Protein AF-A0A2A1KAS0-F1 (afdb_monomer_lite)

pLDDT: mean 94.67, std 5.0, range [78.12, 98.44]

Secondary structure (DSSP, 8-state):
------PPPP------TT--------SS-SS---S-SSTT---S----S----S------BTTB----------

Sequence (74 aa):
MVPVEIELLPSGTLFKKGESLAVVVKGNEIIKGNSTPLPNMKTRYEHEDTVNRGNHLVYTGGGYDSHLIIPVIE

Structure (mmCIF, N/CA/C/O backbone):
data_AF-A0A2A1KAS0-F1
#
_entry.id   AF-A0A2A1KAS0-F1
#
loop_
_atom_site.group_PDB
_atom_site.id
_atom_site.type_symbol
_atom_site.label_atom_id
_atom_site.label_alt_id
_atom_site.label_comp_id
_atom_site.label_asym_id
_atom_site.label_entity_id
_atom_site.label_seq_id
_atom_site.pdbx_PDB_ins_code
_atom_site.Cartn_x
_atom_site.Cartn_y
_atom_site.Cartn_z
_atom_site.occupancy
_atom_site.B_iso_or_equiv
_atom_site.auth_seq_id
_atom_site.auth_comp_id
_atom_site.auth_asym_id
_atom_site.auth_atom_id
_atom_site.pdbx_PDB_model_num
ATOM 1 N N . MET A 1 1 ? -0.348 -14.105 -14.442 1.00 88.44 1 MET A N 1
ATOM 2 C CA . MET A 1 1 ? -0.462 -13.295 -13.211 1.00 88.44 1 MET A CA 1
ATOM 3 C C . MET A 1 1 ? -0.039 -14.179 -12.051 1.00 88.44 1 MET A C 1
ATOM 5 O O . MET A 1 1 ? -0.261 -15.380 -12.139 1.00 88.44 1 MET A O 1
ATOM 9 N N . VAL A 1 2 ? 0.647 -13.618 -11.057 1.00 97.00 2 VAL A N 1
ATOM 10 C CA . VAL A 1 2 ? 1.188 -14.357 -9.909 1.00 97.00 2 VAL A CA 1
ATOM 11 C C . VAL A 1 2 ? 0.662 -13.680 -8.640 1.00 97.00 2 VAL A C 1
ATOM 13 O O . VAL A 1 2 ? 0.820 -12.460 -8.545 1.00 97.00 2 VAL A O 1
ATOM 16 N N . PRO A 1 3 ? 0.025 -14.412 -7.707 1.00 97.12 3 PRO A N 1
ATOM 17 C CA . PRO A 1 3 ? -0.361 -13.854 -6.418 1.00 97.12 3 PRO A CA 1
ATOM 18 C C . PRO A 1 3 ? 0.890 -13.604 -5.574 1.00 97.12 3 PRO A C 1
ATOM 20 O O . PRO A 1 3 ? 1.832 -14.397 -5.595 1.00 97.12 3 PRO A O 1
ATOM 23 N N . VAL A 1 4 ? 0.903 -12.491 -4.848 1.00 98.06 4 VAL A N 1
ATOM 24 C CA . VAL A 1 4 ? 2.004 -12.119 -3.957 1.00 98.06 4 VAL A CA 1
ATOM 25 C C . VAL A 1 4 ? 1.442 -11.558 -2.663 1.00 98.06 4 VAL A C 1
ATOM 27 O O . VAL A 1 4 ? 0.405 -10.899 -2.666 1.00 98.06 4 VAL A O 1
ATOM 30 N N . GLU A 1 5 ? 2.170 -11.778 -1.578 1.00 98.31 5 GLU A N 1
ATOM 31 C CA . GLU A 1 5 ? 1.915 -11.161 -0.282 1.00 98.31 5 GLU A CA 1
ATOM 32 C C . GLU A 1 5 ? 3.082 -10.224 0.037 1.00 98.31 5 GLU A C 1
ATOM 34 O O . GLU A 1 5 ? 4.246 -10.576 -0.163 1.00 98.31 5 GLU A O 1
ATOM 39 N N . ILE A 1 6 ? 2.770 -9.005 0.480 1.00 98.12 6 ILE A N 1
ATOM 40 C CA . ILE A 1 6 ? 3.762 -7.988 0.836 1.00 98.12 6 ILE A CA 1
ATOM 41 C C . ILE A 1 6 ? 3.566 -7.658 2.308 1.00 98.12 6 ILE A C 1
ATOM 43 O O . ILE A 1 6 ? 2.503 -7.184 2.706 1.00 98.12 6 ILE A O 1
ATOM 47 N N . GLU A 1 7 ? 4.602 -7.886 3.106 1.00 98.19 7 GLU A N 1
ATOM 48 C CA . GLU A 1 7 ? 4.597 -7.504 4.511 1.00 98.19 7 GLU A CA 1
ATOM 49 C C . GLU A 1 7 ? 4.607 -5.974 4.646 1.00 98.19 7 GLU A C 1
ATOM 51 O O . GLU A 1 7 ? 5.469 -5.282 4.098 1.00 98.19 7 GLU A O 1
ATOM 56 N N . LEU A 1 8 ? 3.657 -5.446 5.417 1.00 97.62 8 LEU A N 1
ATOM 57 C CA . LEU A 1 8 ? 3.742 -4.098 5.963 1.00 97.62 8 LEU A CA 1
ATOM 58 C C . LEU A 1 8 ? 4.300 -4.198 7.377 1.00 97.62 8 LEU A C 1
ATOM 60 O O . LEU A 1 8 ? 3.751 -4.917 8.210 1.00 97.62 8 LEU A O 1
ATOM 64 N N . LEU A 1 9 ? 5.378 -3.458 7.649 1.00 98.00 9 LEU A N 1
ATOM 65 C CA . LEU A 1 9 ? 5.975 -3.440 8.980 1.00 98.00 9 LEU A CA 1
ATOM 66 C C . LEU A 1 9 ? 4.943 -3.001 10.039 1.00 98.00 9 LEU A C 1
ATOM 68 O O . LEU A 1 9 ? 4.090 -2.153 9.745 1.00 98.00 9 LEU A O 1
ATOM 72 N N . PRO A 1 10 ? 5.034 -3.523 11.277 1.00 97.81 10 PRO A N 1
ATOM 73 C CA . PRO A 1 10 ? 4.091 -3.194 12.338 1.00 97.81 10 PRO A CA 1
ATOM 74 C C . PRO A 1 10 ? 3.969 -1.686 12.568 1.00 97.81 10 PRO A C 1
ATOM 76 O O . PRO A 1 10 ? 4.966 -0.975 12.709 1.00 97.81 10 PRO A O 1
ATOM 79 N N . SER A 1 11 ? 2.733 -1.197 12.641 1.00 97.12 11 SER A N 1
ATOM 80 C CA . SER A 1 11 ? 2.436 0.201 12.949 1.00 97.12 11 SER A CA 1
ATOM 81 C C . SER A 1 11 ? 1.140 0.327 13.747 1.00 97.12 11 SER A C 1
ATOM 83 O O . SER A 1 11 ? 0.247 -0.511 13.644 1.00 97.12 11 SER A O 1
ATOM 85 N N . GLY A 1 12 ? 1.055 1.376 14.568 1.00 97.00 12 GLY A N 1
ATOM 86 C CA . GLY A 1 12 ? -0.164 1.786 15.260 1.00 97.00 12 GLY A CA 1
ATOM 87 C C . GLY A 1 12 ? -0.604 3.145 14.735 1.00 97.00 12 GLY A C 1
ATOM 88 O O . GLY A 1 12 ? 0.195 4.080 14.680 1.00 97.00 12 GLY A O 1
ATOM 89 N N . THR A 1 13 ? -1.851 3.270 14.292 1.00 97.06 13 THR A N 1
ATOM 90 C CA . THR A 1 13 ? -2.372 4.524 13.731 1.00 97.06 13 THR A CA 1
ATOM 91 C C . THR A 1 13 ? -3.863 4.638 14.016 1.00 97.06 13 THR A C 1
ATOM 93 O O . THR A 1 13 ? -4.627 3.727 13.714 1.00 97.06 13 THR A O 1
ATOM 96 N N . LEU A 1 14 ? -4.278 5.768 14.591 1.00 97.19 14 LEU A N 1
ATOM 97 C CA . LEU A 1 14 ? -5.684 6.133 14.737 1.00 97.19 14 LEU A CA 1
ATOM 98 C C . LEU A 1 14 ? -6.109 6.950 13.517 1.00 97.19 14 LEU A C 1
ATOM 100 O O . LEU A 1 14 ? -5.504 7.984 13.248 1.00 97.19 14 LEU A O 1
ATOM 104 N N . PHE A 1 15 ? -7.181 6.528 12.849 1.00 96.94 15 PHE A N 1
ATOM 105 C CA . PHE A 1 15 ? -7.851 7.317 11.817 1.00 96.94 15 PHE A CA 1
ATOM 106 C C . PHE A 1 15 ? -9.108 7.948 12.411 1.00 96.94 15 PHE A C 1
ATOM 108 O O . PHE A 1 15 ? -10.039 7.256 12.831 1.00 96.94 15 PHE A O 1
ATOM 115 N N . LYS A 1 16 ? -9.133 9.275 12.479 1.00 97.88 16 LYS A N 1
ATOM 116 C CA . LYS A 1 16 ? -10.276 10.041 12.973 1.00 97.88 16 LYS A CA 1
ATOM 117 C C . LYS A 1 16 ? -11.373 10.116 11.918 1.00 97.88 16 LYS A C 1
ATOM 119 O O . LYS A 1 16 ? -11.179 9.861 10.731 1.00 97.88 16 LYS A O 1
ATOM 124 N N . LYS A 1 17 ? -12.556 10.546 12.356 1.00 97.69 17 LYS A N 1
ATOM 125 C CA . LYS A 1 17 ? -13.678 10.826 11.459 1.00 97.69 17 LYS A CA 1
ATOM 126 C C . LYS A 1 17 ? -13.253 11.811 10.362 1.00 97.69 17 LYS A C 1
ATOM 128 O O . LYS A 1 17 ? -12.833 12.924 10.664 1.00 97.69 17 LYS A O 1
ATOM 133 N N . GLY A 1 18 ? -13.433 11.404 9.107 1.00 98.12 18 GLY A N 1
ATOM 134 C CA . GLY A 1 18 ? -13.085 12.196 7.925 1.00 98.12 18 GLY A CA 1
ATOM 135 C C . GLY A 1 18 ? -11.660 11.980 7.412 1.00 98.12 18 GLY A C 1
ATOM 136 O O . GLY A 1 18 ? -11.346 12.458 6.326 1.00 98.12 18 GLY A O 1
ATOM 137 N N . GLU A 1 19 ? -10.815 11.246 8.138 1.00 98.44 19 GLU A N 1
ATOM 138 C CA . GLU A 1 19 ? -9.510 10.818 7.634 1.00 98.44 19 GLU A CA 1
ATOM 139 C C . GLU A 1 19 ? -9.652 9.573 6.749 1.00 98.44 19 GLU A C 1
ATOM 141 O O . GLU A 1 19 ? -10.697 8.922 6.697 1.00 98.44 19 GLU A O 1
ATOM 146 N N . SER A 1 20 ? -8.605 9.261 5.990 1.00 97.69 20 SER A N 1
ATOM 147 C CA . SER A 1 20 ? -8.603 8.143 5.048 1.00 97.69 20 SER A CA 1
ATOM 148 C C . SER A 1 20 ? -7.272 7.413 5.075 1.00 97.69 20 SER A C 1
ATOM 150 O O . SER A 1 20 ? -6.219 8.018 5.268 1.00 97.69 20 SER A O 1
ATOM 152 N N . LEU A 1 21 ? -7.339 6.107 4.832 1.00 97.44 21 LEU A N 1
ATOM 153 C CA . LEU A 1 21 ? -6.182 5.262 4.583 1.00 97.44 21 LEU A CA 1
ATOM 154 C C . LEU A 1 21 ? -5.991 5.121 3.070 1.00 97.44 21 LEU A C 1
ATOM 156 O O . LEU A 1 21 ? -6.947 4.862 2.341 1.00 97.44 21 LEU A O 1
ATOM 160 N N . ALA A 1 22 ? -4.751 5.270 2.606 1.00 97.62 22 ALA A N 1
ATOM 161 C CA . ALA A 1 22 ? -4.381 5.085 1.209 1.00 97.62 22 ALA A CA 1
ATOM 162 C C . ALA A 1 22 ? -3.262 4.047 1.086 1.00 97.62 22 ALA A C 1
ATOM 164 O O . ALA A 1 22 ? -2.248 4.133 1.777 1.00 97.62 22 ALA A O 1
ATOM 165 N N . VAL A 1 23 ? -3.436 3.091 0.173 1.00 97.75 23 VAL A N 1
ATOM 166 C CA . VAL A 1 23 ? -2.404 2.113 -0.192 1.00 97.75 23 VAL A CA 1
ATOM 167 C C . VAL A 1 23 ? -1.704 2.590 -1.455 1.00 97.75 23 VAL A C 1
ATOM 169 O O . VAL A 1 23 ? -2.356 2.891 -2.453 1.00 97.75 23 VAL A O 1
ATOM 172 N N . VAL A 1 24 ? -0.372 2.649 -1.420 1.00 98.25 24 VAL A N 1
ATOM 173 C CA . VAL A 1 24 ? 0.453 3.049 -2.565 1.00 98.25 24 VAL A CA 1
ATOM 174 C C . VAL A 1 24 ? 1.359 1.889 -2.953 1.00 98.25 24 VAL A C 1
ATOM 176 O O . VAL A 1 24 ? 2.200 1.469 -2.165 1.00 98.25 24 VAL A O 1
ATOM 179 N N . VAL A 1 25 ? 1.215 1.403 -4.187 1.00 97.81 25 VAL A N 1
ATOM 180 C CA . VAL A 1 25 ? 2.089 0.380 -4.780 1.00 97.81 25 VAL A CA 1
ATOM 181 C C . VAL A 1 25 ? 2.968 1.048 -5.830 1.00 97.81 25 VAL A C 1
ATOM 183 O O . VAL A 1 25 ? 2.465 1.744 -6.714 1.00 97.81 25 VAL A O 1
ATOM 186 N N . LYS A 1 26 ? 4.289 0.872 -5.730 1.00 97.62 26 LYS A N 1
ATOM 187 C CA . LYS A 1 26 ? 5.253 1.536 -6.613 1.00 97.62 26 LYS A CA 1
ATOM 188 C C . LYS A 1 26 ? 6.509 0.690 -6.811 1.00 97.62 26 LYS A C 1
ATOM 190 O O . LYS A 1 26 ? 6.920 -0.026 -5.911 1.00 97.62 26 LYS A O 1
ATOM 195 N N . GLY A 1 27 ? 7.140 0.813 -7.980 1.00 97.19 27 GLY A N 1
ATOM 196 C CA . GLY A 1 27 ? 8.386 0.112 -8.323 1.00 97.19 27 GLY A CA 1
ATOM 197 C C . GLY A 1 27 ? 9.672 0.742 -7.767 1.00 97.19 27 GLY A C 1
ATOM 198 O O . GLY A 1 27 ? 10.751 0.397 -8.237 1.00 97.19 27 GLY A O 1
ATOM 199 N N . ASN A 1 28 ? 9.571 1.699 -6.841 1.00 95.81 28 ASN A N 1
ATOM 200 C CA . ASN A 1 28 ? 10.687 2.346 -6.144 1.00 95.81 28 ASN A CA 1
ATOM 201 C C . ASN A 1 28 ? 10.198 2.998 -4.841 1.00 95.81 28 ASN A C 1
ATOM 203 O O . ASN A 1 28 ? 9.012 2.908 -4.509 1.00 95.81 28 ASN A O 1
ATOM 207 N N . GLU A 1 29 ? 11.082 3.697 -4.126 1.00 96.31 29 GLU A N 1
ATOM 208 C CA . GLU A 1 29 ? 10.755 4.393 -2.882 1.00 96.31 29 GLU A CA 1
ATOM 209 C C . GLU A 1 29 ? 9.514 5.291 -3.024 1.00 96.31 29 GLU A C 1
ATOM 211 O O . GLU A 1 29 ? 9.447 6.204 -3.860 1.00 96.31 29 GLU A O 1
ATOM 216 N N . ILE A 1 30 ? 8.532 5.046 -2.148 1.00 95.88 30 ILE A N 1
ATOM 217 C CA . ILE A 1 30 ? 7.309 5.851 -2.043 1.00 95.88 30 ILE A CA 1
ATOM 218 C C . ILE A 1 30 ? 7.657 7.255 -1.535 1.00 95.88 30 ILE A C 1
ATOM 220 O O . ILE A 1 30 ? 7.329 8.248 -2.182 1.00 95.88 30 ILE A O 1
ATOM 224 N N . ILE A 1 31 ? 8.374 7.333 -0.410 1.00 94.06 31 ILE A N 1
ATOM 225 C CA . ILE A 1 31 ? 8.900 8.579 0.156 1.00 94.06 31 ILE A CA 1
ATOM 226 C C . ILE A 1 31 ? 10.358 8.719 -0.269 1.00 94.06 31 ILE A C 1
ATOM 228 O O . ILE A 1 31 ? 11.146 7.809 -0.016 1.00 94.06 31 ILE A O 1
ATOM 232 N N . LYS A 1 32 ? 10.732 9.845 -0.882 1.00 89.56 32 LYS A N 1
ATOM 233 C CA . LYS A 1 32 ? 12.108 10.140 -1.321 1.00 89.56 32 LYS A CA 1
ATOM 234 C C . LYS A 1 32 ? 12.816 11.102 -0.367 1.00 89.56 32 LYS A C 1
ATOM 236 O O . LYS A 1 32 ? 12.166 11.819 0.387 1.00 89.56 32 LYS A O 1
ATOM 241 N N . GLY A 1 33 ? 14.142 11.146 -0.468 1.00 85.75 33 GLY A N 1
ATOM 242 C CA . GLY A 1 33 ? 14.991 12.031 0.325 1.00 85.75 33 GLY A CA 1
ATOM 243 C C . GLY A 1 33 ? 15.341 11.453 1.693 1.00 85.75 33 GLY A C 1
ATOM 244 O O . GLY A 1 33 ? 14.799 10.430 2.125 1.00 85.75 33 GLY A O 1
ATOM 245 N N . ASN A 1 34 ? 16.276 12.119 2.360 1.00 86.00 34 ASN A N 1
ATOM 246 C CA . ASN A 1 34 ? 16.683 11.835 3.727 1.00 86.00 34 ASN A CA 1
ATOM 247 C C . ASN A 1 34 ? 16.745 13.154 4.519 1.00 86.00 34 ASN A C 1
ATOM 249 O O . ASN A 1 34 ? 16.705 14.240 3.944 1.00 86.00 34 ASN A O 1
ATOM 253 N N . SER A 1 35 ? 16.795 13.065 5.846 1.00 86.56 35 SER A N 1
ATOM 254 C CA . SER A 1 35 ? 16.857 14.231 6.738 1.00 86.56 35 SER A CA 1
ATOM 255 C C . SER A 1 35 ? 18.287 14.735 6.968 1.00 86.56 35 SER A C 1
ATOM 257 O O . SER A 1 35 ? 18.528 15.523 7.880 1.00 86.56 35 SER A O 1
ATOM 259 N N . THR A 1 36 ? 19.261 14.250 6.193 1.00 85.81 36 THR A N 1
ATOM 260 C CA . THR A 1 36 ? 20.673 14.537 6.427 1.00 85.81 36 THR A CA 1
ATOM 261 C C . THR A 1 36 ? 21.092 15.834 5.743 1.00 85.81 36 THR A C 1
ATOM 263 O O . THR A 1 36 ? 20.907 15.976 4.538 1.00 85.81 36 THR A O 1
ATOM 266 N N . PRO A 1 37 ? 21.695 16.779 6.486 1.00 80.00 37 PRO A N 1
ATOM 267 C CA . PRO A 1 37 ? 22.100 18.067 5.930 1.00 80.00 37 PRO A CA 1
ATOM 268 C C . PRO A 1 37 ? 23.377 17.982 5.080 1.00 80.00 37 PRO A C 1
ATOM 270 O O . PRO A 1 37 ? 23.684 18.917 4.346 1.00 80.00 37 PRO A O 1
ATOM 273 N N . LEU A 1 38 ? 24.138 16.887 5.185 1.00 84.69 38 LEU A N 1
ATOM 274 C CA . LEU A 1 38 ? 25.349 16.666 4.400 1.00 84.69 38 LEU A CA 1
ATOM 275 C C . LEU A 1 38 ? 25.011 16.054 3.030 1.00 84.69 38 LEU A C 1
ATOM 277 O O . LEU A 1 38 ? 24.394 14.985 2.981 1.00 84.69 38 LEU A O 1
ATOM 281 N N . PRO A 1 39 ? 25.442 16.676 1.917 1.00 78.12 39 PRO A N 1
ATOM 282 C CA . PRO A 1 39 ? 25.236 16.114 0.590 1.00 78.12 39 PRO A CA 1
ATOM 283 C C . PRO A 1 39 ? 25.957 14.767 0.460 1.00 78.12 39 PRO A C 1
ATOM 285 O O . PRO A 1 39 ? 27.050 14.578 0.991 1.00 78.12 39 PRO A O 1
ATOM 288 N N . ASN A 1 40 ? 25.343 13.837 -0.274 1.00 81.88 40 ASN A N 1
ATOM 289 C CA . ASN A 1 40 ? 25.861 12.493 -0.572 1.00 81.88 40 ASN A CA 1
ATOM 290 C C . ASN A 1 40 ? 26.002 11.540 0.628 1.00 81.88 40 ASN A C 1
ATOM 292 O O . ASN A 1 40 ? 26.530 10.440 0.471 1.00 81.88 40 ASN A O 1
ATOM 296 N N . MET A 1 41 ? 25.514 11.911 1.813 1.00 87.06 41 MET A N 1
ATOM 297 C CA . MET A 1 41 ? 25.485 11.004 2.957 1.00 87.06 41 MET A CA 1
ATOM 298 C C . MET A 1 41 ? 24.182 10.194 2.960 1.00 87.06 41 MET A C 1
ATOM 300 O O . MET A 1 41 ? 23.098 10.720 3.223 1.00 87.06 41 MET A O 1
ATOM 304 N N . LYS A 1 42 ? 24.295 8.897 2.655 1.00 85.94 42 LYS A N 1
ATOM 305 C CA . LYS A 1 42 ? 23.170 7.952 2.597 1.00 85.94 42 LYS A CA 1
ATOM 306 C C . LYS A 1 42 ? 22.842 7.419 3.997 1.00 85.94 42 LYS A C 1
ATOM 308 O O . LYS A 1 42 ? 23.422 6.439 4.449 1.00 85.94 42 LYS A O 1
ATOM 313 N N . THR A 1 43 ? 21.939 8.090 4.709 1.00 90.38 43 THR A N 1
ATOM 314 C CA . THR A 1 43 ? 21.493 7.696 6.068 1.00 90.38 43 THR A CA 1
ATOM 315 C C . THR A 1 43 ? 20.162 6.959 6.098 1.00 90.38 43 THR A C 1
ATOM 317 O O . THR A 1 43 ? 19.751 6.450 7.139 1.00 90.38 43 THR A O 1
ATOM 320 N N . ARG A 1 44 ? 19.472 6.920 4.961 1.00 91.75 44 ARG A N 1
ATOM 321 C CA . ARG A 1 44 ? 18.213 6.212 4.776 1.00 91.75 44 ARG A CA 1
ATOM 322 C C . ARG A 1 44 ? 18.431 5.066 3.795 1.00 91.75 44 ARG A C 1
ATOM 324 O O . ARG A 1 44 ? 19.351 5.120 2.986 1.00 91.75 44 ARG A O 1
ATOM 331 N N . TYR A 1 45 ? 17.590 4.040 3.888 1.00 90.25 45 TYR A N 1
ATOM 332 C CA . TYR A 1 45 ? 17.571 2.957 2.913 1.00 90.25 45 TYR A CA 1
ATOM 333 C C . TYR A 1 45 ? 17.326 3.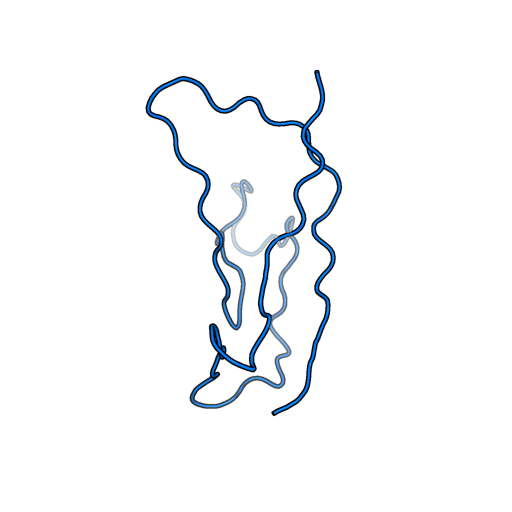496 1.499 1.00 90.25 45 TYR A C 1
ATOM 335 O O . TYR A 1 45 ? 16.538 4.424 1.299 1.00 90.25 45 TYR A O 1
ATOM 343 N N . GLU A 1 46 ? 17.989 2.872 0.534 1.00 91.94 46 GLU A N 1
ATOM 344 C CA . GLU A 1 46 ? 17.858 3.137 -0.894 1.00 91.94 46 GLU A CA 1
ATOM 345 C C . GLU A 1 46 ? 17.985 1.803 -1.639 1.00 91.94 46 GLU A C 1
ATOM 347 O O . GLU A 1 46 ? 18.801 0.961 -1.258 1.00 91.94 46 GLU A O 1
ATOM 352 N N . HIS A 1 47 ? 17.194 1.615 -2.697 1.00 95.00 47 HIS A N 1
ATOM 353 C CA . HIS A 1 47 ? 17.184 0.396 -3.510 1.00 95.00 47 HIS A CA 1
ATOM 354 C C . HIS A 1 47 ? 17.448 0.735 -4.986 1.00 95.00 47 HIS A C 1
ATOM 356 O O . HIS A 1 47 ? 16.563 0.656 -5.838 1.00 95.00 47 HIS A O 1
ATOM 362 N N . GLU A 1 48 ? 18.677 1.170 -5.280 1.00 94.06 48 GLU A N 1
ATOM 363 C CA . GLU A 1 48 ? 19.079 1.637 -6.619 1.00 94.06 48 GLU A CA 1
ATOM 364 C C . GLU A 1 48 ? 19.330 0.492 -7.616 1.00 94.06 48 GLU A C 1
ATOM 366 O O . GLU A 1 48 ? 19.126 0.675 -8.817 1.00 94.06 48 GLU A O 1
ATOM 371 N N . ASP A 1 49 ? 19.735 -0.688 -7.138 1.00 97.25 49 ASP A N 1
ATOM 372 C CA . ASP A 1 49 ? 19.903 -1.876 -7.980 1.00 97.25 49 ASP A CA 1
ATOM 373 C C . ASP A 1 49 ? 18.556 -2.595 -8.143 1.00 97.25 49 ASP A C 1
ATOM 375 O O . ASP A 1 49 ? 18.102 -3.330 -7.264 1.00 97.25 49 ASP A O 1
ATOM 379 N N . THR A 1 50 ? 17.863 -2.308 -9.248 1.00 97.25 50 THR A N 1
ATOM 380 C CA . THR A 1 50 ? 16.490 -2.764 -9.487 1.00 97.25 50 THR A CA 1
ATOM 381 C C . THR A 1 50 ? 16.371 -3.675 -10.703 1.00 97.25 50 THR A C 1
ATOM 383 O O . THR A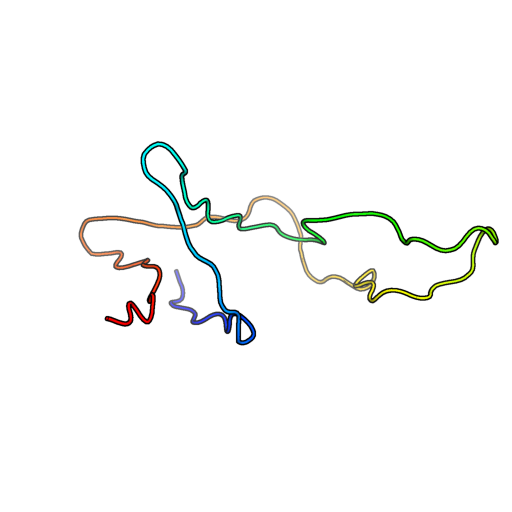 1 50 ? 16.960 -3.448 -11.760 1.00 97.25 50 THR A O 1
ATOM 386 N N . VAL A 1 51 ? 15.507 -4.683 -10.578 1.00 97.81 51 VAL A N 1
ATOM 387 C CA . VAL A 1 51 ? 15.087 -5.552 -11.687 1.00 97.81 51 VAL A CA 1
ATOM 388 C C . VAL A 1 51 ? 13.925 -4.964 -12.498 1.00 97.81 51 VAL A C 1
ATOM 390 O O . VAL A 1 51 ? 13.587 -5.488 -13.560 1.00 97.81 51 VAL A O 1
ATOM 393 N N . ASN A 1 52 ? 13.299 -3.888 -12.012 1.00 97.75 52 ASN A N 1
ATOM 394 C CA . ASN A 1 52 ? 12.057 -3.350 -12.564 1.00 97.75 52 ASN A CA 1
ATOM 395 C C . ASN A 1 52 ? 12.267 -2.737 -13.956 1.00 97.75 52 ASN A C 1
ATOM 397 O O . ASN A 1 52 ? 13.167 -1.921 -14.164 1.00 97.75 52 ASN A O 1
ATOM 401 N N . ARG A 1 53 ? 11.407 -3.101 -14.918 1.00 97.62 53 ARG A N 1
ATOM 402 C CA . ARG A 1 53 ? 11.414 -2.568 -16.291 1.00 97.62 53 ARG A CA 1
ATOM 403 C C . ARG A 1 53 ? 9.989 -2.473 -16.837 1.00 97.62 53 ARG A C 1
ATOM 405 O O . ARG A 1 53 ? 9.240 -3.440 -16.783 1.00 97.62 53 ARG A O 1
ATOM 412 N N . GLY A 1 54 ? 9.649 -1.338 -17.449 1.00 97.38 54 GLY A N 1
ATOM 413 C CA . GLY A 1 54 ? 8.360 -1.148 -18.123 1.00 97.38 54 GLY A CA 1
ATOM 414 C C . GLY A 1 54 ? 7.163 -1.028 -17.170 1.00 97.38 54 GLY A C 1
ATOM 415 O O . GLY A 1 54 ? 7.289 -0.512 -16.061 1.00 97.38 54 GLY A O 1
ATOM 416 N N . ASN A 1 55 ? 5.987 -1.461 -17.634 1.00 97.56 55 ASN A N 1
ATOM 417 C CA . ASN A 1 55 ? 4.725 -1.326 -16.903 1.00 97.56 55 ASN A CA 1
ATOM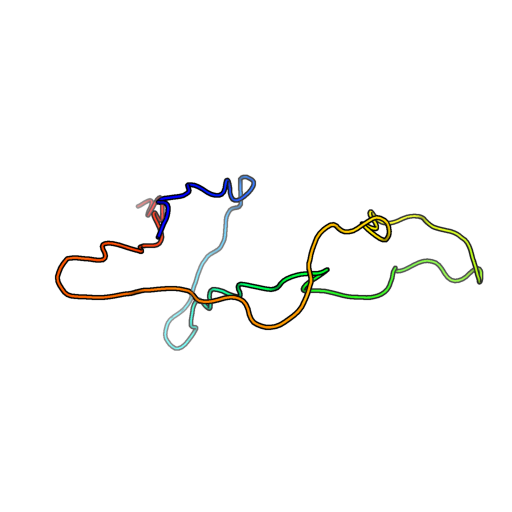 418 C C . ASN A 1 55 ? 4.504 -2.485 -15.933 1.00 97.56 55 ASN A C 1
ATOM 420 O O . ASN A 1 55 ? 4.661 -3.650 -16.293 1.00 97.56 55 ASN A O 1
ATOM 424 N N . HIS A 1 56 ? 4.065 -2.154 -14.723 1.00 97.81 56 HIS A N 1
ATOM 425 C CA . HIS A 1 56 ? 3.656 -3.118 -13.709 1.00 97.81 56 HIS A CA 1
ATOM 426 C C . HIS A 1 56 ? 2.131 -3.076 -13.568 1.00 97.81 56 HIS A C 1
ATOM 428 O O . HIS A 1 56 ? 1.537 -1.999 -13.604 1.00 97.81 56 HIS A O 1
ATOM 434 N N . LEU A 1 57 ? 1.498 -4.240 -13.420 1.00 97.62 57 LEU A N 1
ATOM 435 C CA . LEU A 1 57 ? 0.040 -4.380 -13.400 1.00 97.62 57 LEU A CA 1
ATOM 436 C C . LEU A 1 57 ? -0.409 -4.991 -12.071 1.00 97.62 57 LEU A C 1
ATOM 438 O O . LEU A 1 57 ? 0.114 -6.027 -11.665 1.00 97.62 57 LEU A O 1
ATOM 442 N N . VAL A 1 58 ? -1.399 -4.366 -11.432 1.00 97.56 58 VAL A N 1
ATOM 443 C CA . VAL A 1 58 ? -2.071 -4.870 -10.226 1.00 97.56 58 VAL A CA 1
ATOM 444 C C . VAL A 1 58 ? -3.519 -5.170 -10.597 1.00 97.56 58 VAL A C 1
ATOM 446 O O . VAL A 1 58 ? -4.206 -4.307 -11.141 1.00 97.56 58 VAL A O 1
ATOM 449 N N . TYR A 1 59 ? -3.964 -6.397 -10.342 1.00 97.88 59 TYR A N 1
ATOM 450 C CA . TYR A 1 59 ? -5.292 -6.880 -10.720 1.00 97.88 59 TYR A CA 1
ATOM 451 C C . TYR A 1 59 ? -6.192 -6.934 -9.489 1.00 97.88 59 TYR A C 1
ATOM 453 O O . TYR A 1 59 ? -5.775 -7.440 -8.454 1.00 97.88 59 TYR A O 1
ATOM 461 N N . THR A 1 60 ? -7.423 -6.437 -9.596 1.00 97.62 60 THR A N 1
ATOM 462 C CA . THR A 1 60 ? -8.378 -6.377 -8.481 1.00 97.62 60 THR A CA 1
ATOM 463 C C . THR A 1 60 ? -9.783 -6.772 -8.937 1.00 97.62 60 THR A C 1
ATOM 465 O O . THR A 1 60 ? -10.130 -6.629 -10.112 1.00 97.62 60 THR A O 1
ATOM 468 N N . GLY A 1 61 ? -10.603 -7.243 -7.994 1.00 96.06 61 GLY A N 1
ATOM 469 C CA . GLY A 1 61 ? -12.012 -7.574 -8.210 1.00 96.06 61 GLY A CA 1
ATOM 470 C C . GLY A 1 61 ? -12.252 -8.902 -8.940 1.00 96.06 61 GLY A C 1
ATOM 471 O O . GLY A 1 61 ? -11.368 -9.475 -9.576 1.00 96.06 61 GLY A O 1
ATOM 472 N N . GLY A 1 62 ? -13.485 -9.409 -8.854 1.00 94.25 62 GLY A N 1
ATOM 473 C CA . GLY A 1 62 ? -13.863 -10.690 -9.459 1.00 94.25 62 GLY A CA 1
ATOM 474 C C . GLY A 1 62 ? -13.031 -11.847 -8.901 1.00 94.25 62 GLY A C 1
ATOM 475 O O . GLY A 1 62 ? -13.005 -12.059 -7.695 1.00 94.25 62 GLY A O 1
ATOM 476 N N . GLY A 1 63 ? -12.345 -12.582 -9.781 1.00 95.31 63 GLY A N 1
ATOM 477 C CA . GLY A 1 63 ? -11.425 -13.660 -9.394 1.00 95.31 63 GLY A CA 1
ATOM 478 C C . GLY A 1 63 ? -10.035 -13.194 -8.941 1.00 95.31 63 GLY A C 1
ATOM 479 O O . GLY A 1 63 ? -9.178 -14.038 -8.706 1.00 95.31 63 GLY A O 1
ATOM 480 N N . TYR A 1 64 ? -9.788 -11.882 -8.867 1.00 97.38 64 TYR A N 1
ATOM 481 C CA . TYR A 1 64 ? -8.521 -11.298 -8.426 1.00 97.38 64 TYR A CA 1
ATOM 482 C C . TYR A 1 64 ? -8.698 -10.644 -7.057 1.00 97.38 64 TYR A C 1
ATOM 484 O O . TYR A 1 64 ? -9.072 -9.476 -6.931 1.00 97.38 64 TYR A O 1
ATOM 492 N N . ASP A 1 65 ? -8.423 -11.417 -6.0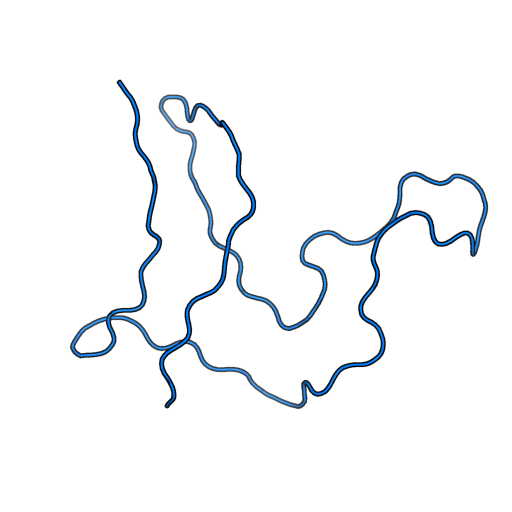19 1.00 96.62 65 ASP A N 1
ATOM 493 C CA . ASP A 1 65 ? -8.672 -11.101 -4.618 1.00 96.62 65 ASP A CA 1
ATOM 494 C C . ASP A 1 65 ? -7.574 -10.236 -3.983 1.00 96.62 65 ASP A C 1
ATOM 496 O O . ASP A 1 65 ? -7.251 -10.403 -2.817 1.00 96.62 65 ASP A O 1
ATOM 500 N N . SER A 1 66 ? -6.997 -9.274 -4.706 1.00 97.94 66 SER A N 1
ATOM 501 C CA . SER A 1 66 ? -6.047 -8.333 -4.095 1.00 97.94 66 SER A CA 1
ATOM 502 C C . SER A 1 66 ? -6.731 -7.501 -3.005 1.00 97.94 66 SER A C 1
ATOM 504 O O . SER A 1 66 ? -7.700 -6.788 -3.275 1.00 97.94 66 SER A O 1
ATOM 506 N N . HIS A 1 67 ? -6.212 -7.575 -1.780 1.00 97.81 67 HIS A N 1
ATOM 507 C CA . HIS A 1 67 ? -6.789 -6.939 -0.599 1.00 97.81 67 HIS A CA 1
ATOM 508 C C . HIS A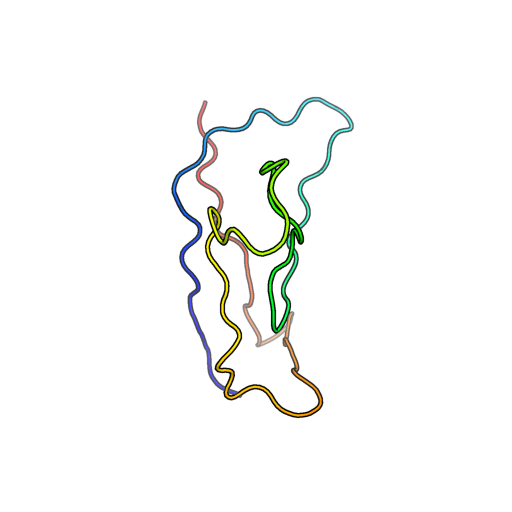 1 67 ? -5.702 -6.431 0.361 1.00 97.81 67 HIS A C 1
ATOM 510 O O . HIS A 1 67 ? -4.547 -6.842 0.290 1.00 97.81 67 HIS A O 1
ATOM 516 N N . LEU A 1 68 ? -6.084 -5.522 1.264 1.00 98.12 68 LEU A N 1
ATOM 517 C CA . LEU A 1 68 ? -5.264 -5.109 2.404 1.00 98.12 68 LEU A CA 1
ATOM 518 C C . LEU A 1 68 ? -5.844 -5.736 3.674 1.00 98.12 68 LEU A C 1
ATOM 520 O O . LEU A 1 68 ? -7.012 -5.510 3.990 1.00 98.12 68 LEU A O 1
ATOM 524 N N . ILE A 1 69 ? -5.025 -6.478 4.415 1.00 97.88 69 ILE A N 1
ATOM 525 C CA . ILE A 1 69 ? -5.385 -6.996 5.739 1.00 97.88 69 ILE A CA 1
ATOM 526 C C . ILE A 1 69 ? -5.038 -5.928 6.783 1.00 97.88 69 ILE A C 1
ATOM 528 O O . ILE A 1 69 ? -3.890 -5.495 6.861 1.00 97.88 69 ILE A O 1
ATOM 532 N N . ILE A 1 70 ? -6.020 -5.495 7.581 1.00 97.00 70 ILE A N 1
ATOM 533 C CA . ILE A 1 70 ? -5.840 -4.477 8.629 1.00 97.00 70 ILE A CA 1
ATOM 534 C C . ILE A 1 70 ? -6.210 -5.074 9.994 1.00 97.00 70 ILE A C 1
ATOM 536 O O . ILE A 1 70 ? -7.349 -5.517 10.159 1.00 97.00 70 ILE A O 1
ATOM 540 N N . PRO A 1 71 ? -5.307 -5.047 10.993 1.00 96.75 71 PRO A N 1
ATOM 541 C CA . PRO A 1 71 ? -5.627 -5.451 12.357 1.00 96.75 71 PRO A CA 1
ATOM 542 C C . PRO A 1 71 ? -6.378 -4.323 13.086 1.00 96.75 71 PRO A C 1
ATOM 544 O O . PRO A 1 71 ? -5.773 -3.499 13.770 1.00 96.75 71 PRO A O 1
ATOM 547 N N . VAL A 1 72 ? -7.701 -4.257 12.915 1.00 96.88 72 VAL A N 1
ATOM 548 C CA . VAL A 1 72 ? -8.549 -3.308 13.657 1.00 96.88 72 VAL A CA 1
ATOM 549 C C . VAL A 1 72 ? -8.664 -3.772 15.110 1.00 96.88 72 VAL A C 1
ATOM 551 O O . VAL A 1 72 ? -9.039 -4.914 15.365 1.00 96.88 72 VAL A O 1
ATOM 554 N N . ILE A 1 73 ? -8.327 -2.884 16.045 1.00 95.00 73 ILE A N 1
ATOM 555 C CA . ILE A 1 73 ? -8.379 -3.120 17.493 1.00 95.00 73 ILE A CA 1
ATOM 556 C C . ILE A 1 73 ? -9.472 -2.253 18.131 1.00 95.00 73 ILE A C 1
ATOM 558 O O . ILE A 1 73 ? -9.757 -1.165 17.624 1.00 95.00 73 ILE A O 1
ATOM 562 N N . GLU A 1 74 ? -10.070 -2.749 19.217 1.00 83.38 74 GLU A N 1
ATOM 563 C CA . GLU A 1 74 ? -11.082 -2.051 20.032 1.00 83.38 74 GLU A CA 1
ATOM 564 C C . GLU A 1 7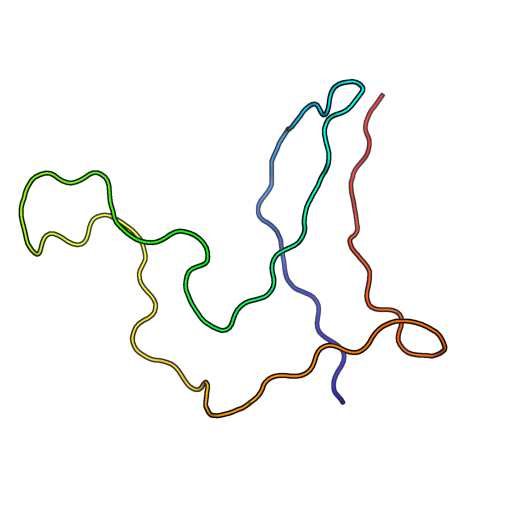4 ? -10.464 -1.286 21.209 1.00 83.38 74 GLU A C 1
ATOM 566 O O . GLU A 1 74 ? -9.471 -1.786 21.793 1.00 83.38 74 GLU A O 1
#

Organism: Staphylococcus haemolyticus (NCBI:txid1283)

Radius of gyration: 16.76 Å; chains: 1; bounding box: 40×32×38 Å

InterPro domains:
  IPR008979 Galactose-binding-like domain superfamily [SSF49785] (2-73)
  IPR013736 Xaa-Pro dipeptidyl-peptidase, C-terminal [PF08530] (2-68)

Foldseek 3Di:
DDDDDDDDPDDDDDADPPGDDDDDDDQFDPDDDDPDPDPPDCPDDGDPPGPDDDDDDQDDDDVRPDDDDDDDDD